Protein AF-A0A413ITY4-F1 (afdb_monomer_lite)

Organism: NCBI:txid544645

Structure (mmCIF, N/CA/C/O backbone):
data_AF-A0A413ITY4-F1
#
_entry.id   AF-A0A413ITY4-F1
#
loop_
_atom_site.group_PDB
_atom_site.id
_atom_site.type_symbol
_atom_site.label_atom_id
_atom_site.label_alt_id
_atom_site.label_comp_id
_atom_site.label_asym_id
_atom_site.label_entity_id
_atom_site.label_seq_id
_atom_site.pdbx_PDB_ins_code
_atom_site.Cartn_x
_atom_site.Cartn_y
_atom_site.Cartn_z
_atom_site.occupancy
_atom_site.B_iso_or_equiv
_atom_site.auth_seq_id
_atom_site.auth_comp_id
_atom_site.auth_asym_id
_atom_site.auth_atom_id
_atom_site.pdbx_PDB_model_num
ATOM 1 N N . MET A 1 1 ? 0.021 11.484 2.977 1.00 86.75 1 MET A N 1
ATOM 2 C CA . MET A 1 1 ? 0.689 10.429 2.194 1.00 86.75 1 MET A CA 1
ATOM 3 C C . MET A 1 1 ? 1.271 9.411 3.165 1.00 86.75 1 MET A C 1
ATOM 5 O O . MET A 1 1 ? 1.814 9.831 4.183 1.00 86.75 1 MET A O 1
ATOM 9 N N . LEU A 1 2 ? 1.089 8.114 2.921 1.00 94.06 2 LEU A N 1
ATOM 10 C CA . LEU A 1 2 ? 1.526 7.022 3.806 1.00 94.06 2 LEU A CA 1
ATOM 11 C C . LEU A 1 2 ? 2.869 6.423 3.388 1.00 94.06 2 LEU A C 1
ATOM 13 O O . LEU A 1 2 ? 3.634 5.987 4.247 1.00 94.06 2 LEU A O 1
ATOM 17 N N . ILE A 1 3 ? 3.146 6.399 2.085 1.00 96.62 3 ILE A N 1
ATOM 18 C CA . ILE A 1 3 ? 4.396 5.881 1.524 1.00 96.62 3 ILE A CA 1
ATOM 19 C C . ILE A 1 3 ? 5.105 6.940 0.679 1.00 96.62 3 ILE A C 1
ATOM 21 O O . ILE A 1 3 ? 4.513 7.931 0.277 1.00 96.62 3 ILE A O 1
ATOM 25 N N . ASN A 1 4 ? 6.380 6.722 0.387 1.00 95.44 4 ASN A N 1
ATOM 26 C CA . ASN A 1 4 ? 7.183 7.532 -0.527 1.00 95.44 4 ASN A CA 1
ATOM 27 C C . ASN A 1 4 ? 8.034 6.610 -1.424 1.00 95.44 4 ASN A C 1
ATOM 29 O O . ASN A 1 4 ? 7.877 5.385 -1.402 1.00 95.44 4 ASN A O 1
ATOM 33 N N . GLU A 1 5 ? 8.943 7.174 -2.213 1.00 93.62 5 GLU A N 1
ATOM 34 C CA . GLU A 1 5 ? 9.836 6.438 -3.111 1.00 93.62 5 GLU A CA 1
ATOM 35 C C . GLU A 1 5 ? 10.697 5.383 -2.392 1.00 93.62 5 GLU A C 1
ATOM 37 O O . GLU A 1 5 ? 11.063 4.370 -2.988 1.00 93.62 5 GLU A O 1
ATOM 42 N N . GLU A 1 6 ? 10.963 5.545 -1.090 1.00 94.69 6 GLU A N 1
ATOM 43 C CA . GLU A 1 6 ? 11.764 4.596 -0.312 1.00 94.69 6 GLU A CA 1
ATOM 44 C C . GLU A 1 6 ? 11.087 3.235 -0.109 1.00 94.69 6 GLU A C 1
ATOM 46 O O . GLU A 1 6 ? 11.760 2.299 0.329 1.00 94.69 6 GLU A O 1
ATOM 51 N N . TYR A 1 7 ? 9.788 3.113 -0.394 1.00 96.50 7 TYR A N 1
ATOM 52 C CA . TYR A 1 7 ? 9.049 1.849 -0.315 1.00 96.50 7 TYR A CA 1
ATOM 53 C C . TYR A 1 7 ? 9.202 0.992 -1.581 1.00 96.50 7 TYR A C 1
ATOM 55 O O . TYR A 1 7 ? 8.820 -0.176 -1.592 1.00 96.50 7 TYR A O 1
ATOM 63 N N . PHE A 1 8 ? 9.792 1.533 -2.653 1.00 94.25 8 PHE A N 1
ATOM 64 C CA . PHE A 1 8 ? 10.010 0.822 -3.915 1.00 94.25 8 PHE A CA 1
ATOM 65 C C . PHE A 1 8 ? 11.386 0.153 -3.917 1.00 94.25 8 PHE A C 1
ATOM 67 O O . PHE A 1 8 ? 12.332 0.598 -4.570 1.00 94.25 8 PHE A O 1
ATOM 74 N N . LYS A 1 9 ? 11.501 -0.930 -3.143 1.00 90.06 9 LYS A N 1
ATOM 75 C CA . LYS A 1 9 ? 12.740 -1.696 -2.925 1.00 90.06 9 LYS A CA 1
ATOM 76 C C . LYS A 1 9 ? 12.547 -3.182 -3.238 1.00 90.06 9 LYS A C 1
ATOM 78 O O . LYS A 1 9 ? 11.435 -3.650 -3.473 1.00 90.06 9 LYS A O 1
ATOM 83 N N . GLY A 1 10 ? 13.648 -3.935 -3.260 1.00 88.06 10 GLY A N 1
ATOM 84 C CA . GLY A 1 10 ? 13.615 -5.383 -3.482 1.00 88.06 10 GLY A CA 1
ATOM 85 C C . GLY A 1 10 ? 13.003 -5.752 -4.836 1.00 88.06 10 GLY A C 1
ATOM 86 O O . GLY A 1 10 ? 13.490 -5.325 -5.883 1.00 88.06 10 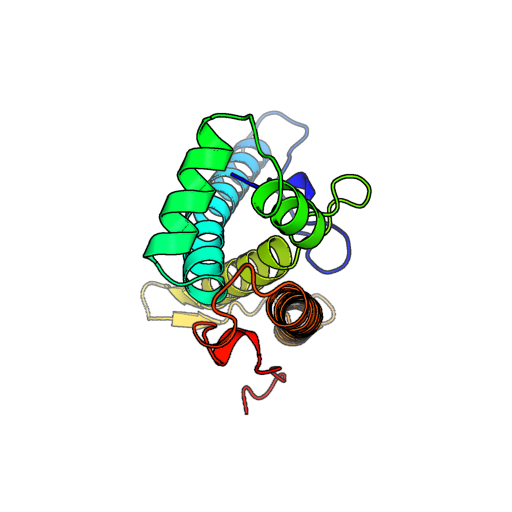GLY A O 1
ATOM 87 N N . GLU A 1 11 ? 11.937 -6.554 -4.826 1.00 86.44 11 GLU A N 1
ATOM 88 C CA . GLU A 1 11 ? 11.299 -7.055 -6.050 1.00 86.44 11 GLU A CA 1
ATOM 89 C C . GLU A 1 11 ? 10.542 -5.965 -6.836 1.00 86.44 11 GLU A C 1
ATOM 91 O O . GLU A 1 11 ? 10.501 -6.025 -8.071 1.00 86.44 11 GLU A O 1
ATOM 96 N N . ILE A 1 12 ? 10.037 -4.931 -6.150 1.00 91.69 12 ILE A N 1
ATOM 97 C CA . ILE A 1 12 ? 9.308 -3.796 -6.746 1.00 91.69 12 ILE A CA 1
ATOM 98 C C . ILE A 1 12 ? 10.186 -2.562 -6.995 1.00 91.69 12 ILE A C 1
ATOM 100 O O . ILE A 1 12 ? 9.675 -1.461 -7.195 1.00 91.69 12 ILE A O 1
ATOM 104 N N . VAL A 1 13 ? 11.512 -2.732 -7.002 1.00 90.25 13 VAL A N 1
ATOM 105 C CA . VAL A 1 13 ? 12.447 -1.637 -7.279 1.00 90.25 13 VAL A CA 1
ATOM 106 C C . VAL A 1 13 ? 12.157 -0.971 -8.629 1.00 90.25 13 VAL A C 1
ATOM 108 O O . VAL A 1 13 ? 11.916 -1.640 -9.643 1.00 90.25 13 VAL A O 1
ATOM 111 N N . ILE A 1 14 ? 12.196 0.361 -8.633 1.00 86.38 14 ILE A N 1
ATOM 112 C CA . ILE A 1 14 ? 12.107 1.193 -9.834 1.00 86.38 14 ILE A CA 1
ATOM 113 C C . ILE A 1 14 ? 13.482 1.822 -10.064 1.00 86.38 14 ILE A C 1
ATOM 115 O O . ILE A 1 14 ? 14.055 2.460 -9.183 1.00 86.38 14 ILE A O 1
ATOM 119 N N . SER A 1 15 ? 14.045 1.581 -11.245 1.00 82.94 15 SER A N 1
ATOM 120 C CA . SER A 1 15 ? 15.369 2.078 -11.621 1.00 82.94 15 SER A CA 1
ATOM 121 C C . SER A 1 15 ? 15.330 3.559 -11.995 1.00 82.94 15 SER A C 1
ATOM 123 O O . SER A 1 15 ? 14.293 4.075 -12.399 1.00 82.94 15 SER A O 1
ATOM 125 N N . ASN A 1 16 ? 16.490 4.219 -11.928 1.00 79.25 16 ASN A N 1
ATOM 126 C CA . ASN A 1 16 ? 16.683 5.600 -12.385 1.00 79.25 16 ASN A CA 1
ATOM 127 C C . ASN A 1 16 ? 15.768 6.624 -11.692 1.00 79.25 16 ASN A C 1
ATOM 129 O O . ASN A 1 16 ? 15.291 7.542 -12.349 1.00 79.25 16 ASN A O 1
ATOM 133 N N . LEU A 1 17 ? 15.524 6.467 -10.387 1.00 79.31 17 LEU A N 1
ATOM 134 C CA . LEU A 1 17 ? 14.830 7.474 -9.569 1.00 79.31 17 LEU A CA 1
ATOM 135 C C . LEU A 1 17 ? 15.782 8.536 -9.003 1.00 79.31 17 LEU A C 1
ATOM 137 O O . LEU A 1 17 ? 15.383 9.671 -8.790 1.00 79.31 17 LEU A O 1
ATOM 141 N N . ASN A 1 18 ? 17.051 8.175 -8.799 1.00 68.56 18 ASN A N 1
ATOM 142 C CA . ASN A 1 18 ? 18.085 9.059 -8.270 1.00 68.56 18 ASN A CA 1
ATOM 143 C C . ASN A 1 18 ? 19.286 9.039 -9.219 1.00 68.56 18 ASN A C 1
ATOM 145 O O . ASN A 1 18 ? 19.761 7.961 -9.582 1.00 68.56 18 ASN A O 1
ATOM 149 N N . SER A 1 19 ? 19.797 10.208 -9.609 1.00 66.88 19 SER A N 1
ATOM 150 C CA . SER A 1 19 ? 21.062 10.315 -10.346 1.00 66.88 19 SER A CA 1
ATOM 151 C C . SER A 1 19 ? 22.111 10.996 -9.477 1.00 66.88 19 SER A C 1
ATOM 153 O O . SER A 1 19 ? 21.821 12.005 -8.836 1.00 66.88 19 SER A O 1
ATOM 155 N N . VAL A 1 20 ? 23.342 10.494 -9.527 1.00 55.44 20 VAL A N 1
ATOM 156 C CA . VAL A 1 20 ? 24.511 11.172 -8.964 1.00 55.44 20 VAL A CA 1
ATOM 157 C C . VAL A 1 20 ? 25.285 11.782 -10.134 1.00 55.44 20 VAL A C 1
ATOM 159 O O . VAL A 1 20 ? 26.048 11.089 -10.800 1.00 55.44 20 VAL A O 1
ATOM 162 N N . GLY A 1 21 ? 25.036 13.057 -10.445 1.00 58.53 21 GLY A N 1
ATOM 163 C CA . GLY A 1 21 ? 25.745 13.776 -11.510 1.00 58.53 21 GLY A CA 1
ATOM 164 C C . GLY A 1 21 ? 24.988 14.982 -12.071 1.00 58.53 21 GLY A C 1
ATOM 165 O O . GLY A 1 21 ? 23.797 15.151 -11.827 1.00 58.53 21 GLY A O 1
ATOM 166 N N . ASN A 1 22 ? 25.691 15.810 -12.848 1.00 59.59 22 ASN A N 1
ATOM 167 C CA . ASN A 1 22 ? 25.119 16.943 -13.581 1.00 59.59 22 ASN A CA 1
ATOM 168 C C . ASN A 1 22 ? 24.930 16.550 -15.058 1.00 59.59 22 ASN A C 1
ATOM 170 O O . ASN A 1 22 ? 25.888 16.094 -15.682 1.00 59.59 22 ASN A O 1
ATOM 174 N N . GLY A 1 23 ? 23.731 16.730 -15.629 1.00 69.38 23 GLY A N 1
ATOM 175 C CA . GLY A 1 23 ? 23.477 16.532 -17.067 1.00 69.38 23 GLY A CA 1
ATOM 176 C C . GLY A 1 23 ? 22.145 15.843 -17.390 1.00 69.38 23 GLY A C 1
ATOM 177 O O . GLY A 1 23 ? 21.214 15.858 -16.595 1.00 69.38 23 GLY A O 1
ATOM 178 N N . ILE A 1 24 ? 22.050 15.212 -18.565 1.00 68.31 24 ILE A N 1
ATOM 179 C CA . ILE A 1 24 ? 20.822 14.549 -19.058 1.00 68.31 24 ILE A CA 1
ATOM 180 C C . ILE A 1 24 ? 20.340 13.445 -18.095 1.00 68.31 24 ILE A C 1
ATOM 182 O O . ILE A 1 24 ? 19.141 13.283 -17.876 1.00 68.31 24 ILE A O 1
ATOM 186 N N . SER A 1 25 ? 21.263 12.723 -17.453 1.00 69.06 25 SER A N 1
ATOM 187 C CA . SER A 1 25 ? 20.933 11.655 -16.500 1.00 69.06 25 SER A CA 1
ATOM 188 C C . SER A 1 25 ? 20.201 12.152 -15.249 1.00 69.06 25 SER A C 1
ATOM 190 O O . SER A 1 25 ? 19.376 11.416 -14.709 1.00 69.06 25 SER A O 1
ATOM 192 N N . SER A 1 26 ? 20.464 13.385 -14.794 1.00 72.50 26 SER A N 1
ATOM 193 C CA . SER A 1 26 ? 19.756 13.956 -13.642 1.00 72.50 26 SER A CA 1
ATOM 194 C C . SER A 1 26 ? 18.350 14.402 -13.999 1.00 72.50 26 SER A C 1
ATOM 196 O O . SER A 1 26 ? 17.429 14.145 -13.232 1.00 72.50 26 SER A O 1
ATOM 198 N N . GLN A 1 27 ? 18.161 14.956 -15.196 1.00 76.25 27 GLN A N 1
ATOM 199 C CA . GLN A 1 27 ? 16.839 15.326 -15.704 1.00 76.25 27 GLN A CA 1
ATOM 200 C C . GLN A 1 27 ? 15.929 14.101 -15.853 1.00 76.25 27 GLN A C 1
ATOM 202 O O . GLN A 1 27 ? 14.796 14.124 -15.384 1.00 76.25 27 GLN A O 1
ATOM 207 N N . ILE A 1 28 ? 16.442 13.005 -16.427 1.00 76.12 28 ILE A N 1
ATOM 208 C CA . ILE A 1 28 ? 15.684 11.750 -16.563 1.00 76.12 28 ILE A CA 1
ATOM 209 C C . ILE A 1 28 ? 15.291 11.195 -15.188 1.00 76.12 28 ILE A C 1
ATOM 211 O O . ILE A 1 28 ? 14.155 10.755 -15.006 1.00 76.12 28 ILE A O 1
ATOM 215 N N . ALA A 1 29 ? 16.206 11.224 -14.212 1.00 79.19 29 ALA A N 1
ATOM 216 C CA . ALA A 1 29 ? 15.905 10.746 -12.867 1.00 79.19 29 ALA A CA 1
ATOM 217 C C . ALA A 1 29 ? 14.822 11.585 -12.179 1.00 79.19 29 ALA A C 1
ATOM 219 O O . ALA A 1 29 ? 13.882 11.022 -11.621 1.00 79.19 29 ALA A O 1
ATOM 220 N N . SER A 1 30 ? 14.900 12.915 -12.291 1.00 81.38 30 SER A N 1
ATOM 221 C CA . SER A 1 30 ? 13.869 13.820 -11.777 1.00 81.38 30 SER A CA 1
ATOM 222 C C . SER A 1 30 ? 12.504 13.559 -12.416 1.00 81.38 30 SER A C 1
ATOM 224 O O . SER A 1 30 ? 11.527 13.416 -11.689 1.00 81.38 30 SER A O 1
ATOM 226 N N . SER A 1 31 ? 12.424 13.399 -13.741 1.00 84.44 31 SER A N 1
ATOM 227 C CA . SER A 1 31 ? 11.153 13.100 -14.418 1.00 84.44 31 SER A CA 1
ATOM 228 C C . SER A 1 31 ? 10.561 11.746 -14.007 1.00 84.44 31 SER A C 1
ATOM 230 O O . SER A 1 31 ? 9.351 11.632 -13.816 1.00 84.44 31 SER A O 1
ATOM 232 N N . ASN A 1 32 ? 11.394 10.715 -13.828 1.00 85.00 32 ASN A N 1
ATOM 233 C CA . ASN A 1 32 ? 10.925 9.410 -13.351 1.00 85.00 32 ASN A CA 1
ATOM 234 C C . ASN A 1 32 ? 10.433 9.465 -11.901 1.00 85.00 32 ASN A C 1
ATOM 236 O O . ASN A 1 32 ? 9.444 8.806 -11.571 1.00 85.00 32 ASN A O 1
ATOM 240 N N . LEU A 1 33 ? 11.110 10.238 -11.045 1.00 88.94 33 LEU A N 1
ATOM 241 C CA . LEU A 1 33 ? 10.695 10.461 -9.664 1.00 88.94 33 LEU A CA 1
ATOM 242 C C . LEU A 1 33 ? 9.369 11.225 -9.603 1.00 88.94 33 LEU A C 1
ATOM 244 O O . LEU A 1 33 ? 8.458 10.782 -8.914 1.00 88.94 33 LEU A O 1
ATOM 248 N N . GLU A 1 34 ? 9.218 12.308 -10.366 1.00 90.44 34 GLU A N 1
ATOM 249 C CA . GLU A 1 34 ? 7.958 13.056 -10.469 1.00 90.44 34 GLU A CA 1
ATOM 250 C C . GLU A 1 34 ? 6.803 12.162 -10.936 1.00 90.44 34 GLU A C 1
ATOM 252 O O . GLU A 1 34 ? 5.716 12.187 -10.352 1.00 90.44 34 GLU A O 1
ATOM 257 N N . LEU A 1 35 ? 7.048 11.309 -11.938 1.00 90.50 35 LEU A N 1
ATOM 258 C CA . LEU A 1 35 ? 6.064 10.331 -12.395 1.00 90.50 35 LEU A CA 1
ATOM 259 C C . LEU A 1 35 ? 5.690 9.350 -11.277 1.00 90.50 35 LEU A C 1
ATOM 261 O O . LEU A 1 35 ? 4.509 9.085 -11.064 1.00 90.50 35 LEU A O 1
ATOM 265 N N . LEU A 1 36 ? 6.669 8.811 -10.548 1.00 92.69 36 LEU A N 1
ATOM 266 C CA . LEU A 1 36 ? 6.398 7.908 -9.431 1.00 92.69 36 LEU A CA 1
ATOM 267 C C . LEU A 1 36 ? 5.578 8.596 -8.333 1.00 92.69 36 LEU A C 1
ATOM 269 O O . LEU A 1 36 ? 4.587 8.024 -7.884 1.00 92.69 36 LEU A O 1
ATOM 273 N N . LEU A 1 37 ? 5.945 9.816 -7.936 1.00 94.31 37 LEU A N 1
ATOM 274 C CA . LEU A 1 37 ? 5.225 10.588 -6.920 1.00 94.31 37 LEU A CA 1
ATOM 275 C C . LEU A 1 37 ? 3.768 10.835 -7.338 1.00 94.31 37 LEU A C 1
ATOM 277 O O . LEU A 1 37 ? 2.856 10.586 -6.552 1.00 94.31 37 LEU A O 1
ATOM 281 N N . PHE A 1 38 ? 3.522 11.177 -8.607 1.00 94.31 38 PHE A N 1
ATOM 282 C CA . PHE A 1 38 ? 2.163 11.280 -9.148 1.00 94.31 38 PHE A CA 1
ATOM 283 C C . PHE A 1 38 ? 1.378 9.960 -9.031 1.00 94.31 38 PHE A C 1
ATOM 285 O O . PHE A 1 38 ? 0.189 9.949 -8.692 1.00 94.31 38 PHE A O 1
ATOM 292 N N . PHE A 1 39 ? 2.026 8.826 -9.312 1.00 95.62 39 PHE A N 1
ATOM 293 C CA . PHE A 1 39 ? 1.405 7.510 -9.157 1.00 95.62 39 PHE A CA 1
ATOM 294 C C . PHE A 1 39 ? 1.126 7.176 -7.687 1.00 95.62 39 PHE A C 1
ATOM 296 O O . PHE A 1 39 ? 0.062 6.624 -7.404 1.00 95.62 39 PHE A O 1
ATOM 303 N N . ILE A 1 40 ? 2.023 7.528 -6.763 1.00 96.88 40 ILE A N 1
ATOM 304 C CA . ILE A 1 40 ? 1.800 7.369 -5.321 1.00 96.88 40 ILE A CA 1
ATOM 305 C C . ILE A 1 40 ? 0.559 8.165 -4.907 1.00 96.88 40 ILE A C 1
ATOM 307 O O . ILE A 1 40 ? -0.394 7.561 -4.416 1.00 96.88 40 ILE A O 1
ATOM 311 N N . ASP A 1 41 ? 0.502 9.463 -5.209 1.00 95.25 41 ASP A N 1
ATOM 312 C CA . ASP A 1 41 ? -0.624 10.331 -4.840 1.00 95.25 41 ASP A CA 1
ATOM 313 C C . ASP A 1 41 ? -1.968 9.793 -5.351 1.00 95.25 41 ASP A C 1
ATOM 315 O O . ASP A 1 41 ? -2.966 9.714 -4.625 1.00 95.25 41 ASP A O 1
ATOM 319 N N . LYS A 1 42 ? -2.002 9.369 -6.619 1.00 95.69 42 LYS A N 1
ATOM 320 C CA . LYS A 1 42 ? -3.220 8.868 -7.261 1.00 95.69 42 LYS A CA 1
ATOM 321 C C . LYS A 1 42 ? -3.649 7.507 -6.718 1.00 95.69 42 LYS A C 1
ATOM 323 O O . LYS A 1 42 ? -4.831 7.294 -6.422 1.00 95.69 42 LYS A O 1
ATOM 328 N N . TYR A 1 43 ? -2.726 6.550 -6.671 1.00 96.69 43 TYR A N 1
ATOM 329 C CA . TYR A 1 43 ? -3.066 5.153 -6.414 1.00 96.69 43 TYR A CA 1
ATOM 330 C C . TYR A 1 43 ? -3.081 4.803 -4.927 1.00 96.69 43 TYR A C 1
ATOM 332 O O . TYR A 1 43 ? -3.841 3.906 -4.570 1.00 96.69 43 TYR A O 1
ATOM 340 N N . GLU A 1 44 ? -2.392 5.546 -4.055 1.00 96.94 44 GLU A N 1
ATOM 341 C CA . GLU A 1 44 ? -2.600 5.464 -2.603 1.00 96.94 44 GLU A CA 1
ATOM 342 C C . GLU A 1 44 ? -4.049 5.823 -2.256 1.00 96.94 44 GLU A C 1
ATOM 344 O O . GLU A 1 44 ? -4.750 5.045 -1.602 1.00 96.94 44 GLU A O 1
ATOM 349 N N . LYS A 1 45 ? -4.552 6.940 -2.802 1.00 95.56 45 LYS A N 1
ATOM 350 C CA . LYS A 1 45 ? -5.935 7.374 -2.567 1.00 95.56 45 LYS A CA 1
ATOM 351 C C . LYS A 1 45 ? -6.945 6.373 -3.084 1.00 95.56 45 LYS A C 1
ATOM 353 O O . LYS A 1 45 ? -7.898 6.023 -2.387 1.00 95.56 45 LYS A O 1
ATOM 358 N N . ARG A 1 46 ? -6.726 5.876 -4.301 1.00 95.56 46 ARG A N 1
ATOM 359 C CA . ARG A 1 46 ? -7.584 4.843 -4.883 1.00 95.56 46 ARG A CA 1
ATOM 360 C C . ARG A 1 46 ? -7.573 3.564 -4.044 1.00 95.56 46 ARG A C 1
ATOM 362 O O . ARG A 1 46 ? -8.640 3.007 -3.816 1.00 95.56 46 ARG A O 1
ATOM 369 N N . PHE A 1 47 ? -6.406 3.120 -3.583 1.00 97.00 47 PHE A N 1
ATOM 370 C CA . PHE A 1 47 ? -6.278 1.930 -2.746 1.00 97.00 47 PHE A CA 1
ATOM 371 C C . PHE A 1 47 ? -7.071 2.072 -1.446 1.00 97.00 47 PHE A C 1
ATOM 373 O O . PHE A 1 47 ? -7.865 1.195 -1.117 1.00 97.00 47 PHE A O 1
ATOM 380 N N . LEU A 1 48 ? -6.921 3.196 -0.739 1.00 96.06 48 LEU A N 1
ATOM 381 C CA . LEU A 1 48 ? -7.635 3.426 0.518 1.00 96.06 48 LEU A CA 1
ATOM 382 C C . LEU A 1 48 ? -9.151 3.486 0.326 1.00 96.06 48 LEU A C 1
ATOM 384 O O . LEU A 1 48 ? -9.884 2.911 1.128 1.00 96.06 48 LEU A O 1
ATOM 388 N N . VAL A 1 49 ? -9.632 4.108 -0.755 1.00 95.44 49 VAL A N 1
ATOM 389 C CA . VAL A 1 49 ? -11.063 4.092 -1.102 1.00 95.44 49 VAL A CA 1
ATOM 390 C C . VAL A 1 49 ? -11.545 2.669 -1.384 1.00 95.44 49 VAL A C 1
ATOM 392 O O . VAL A 1 49 ? -12.606 2.288 -0.895 1.00 95.44 49 VAL A O 1
ATOM 395 N N . SER A 1 50 ? -10.774 1.871 -2.124 1.00 95.00 50 SER A N 1
ATOM 396 C CA . SER A 1 50 ? -11.096 0.466 -2.395 1.00 95.00 50 SER A CA 1
ATOM 397 C C . SER A 1 50 ? -11.034 -0.414 -1.139 1.00 95.00 50 SER A C 1
ATOM 399 O O . SER A 1 50 ? -11.753 -1.403 -1.067 1.00 95.00 50 SER A O 1
ATOM 401 N N . LEU A 1 51 ? -10.215 -0.074 -0.141 1.00 95.06 51 LEU A N 1
ATOM 402 C CA . LEU A 1 51 ? -10.087 -0.832 1.107 1.00 95.06 51 LEU A CA 1
ATOM 403 C C . LEU A 1 51 ? -11.133 -0.437 2.167 1.00 95.06 51 LEU A C 1
ATOM 405 O O . LEU A 1 51 ? -11.621 -1.279 2.909 1.00 95.06 51 LEU A O 1
ATOM 409 N N . LEU A 1 52 ? -11.465 0.845 2.293 1.00 93.81 52 LEU A N 1
ATOM 410 C CA . LEU A 1 52 ? -12.291 1.350 3.400 1.00 93.81 52 LEU A CA 1
ATOM 411 C C . LEU A 1 52 ? -13.697 1.777 2.959 1.00 93.81 52 LEU A C 1
ATOM 413 O O . LEU A 1 52 ? -14.594 1.937 3.792 1.00 93.81 52 LEU A O 1
ATOM 417 N N . GLY A 1 53 ? -13.896 1.980 1.657 1.00 92.81 53 GLY A N 1
ATOM 418 C CA . GLY A 1 53 ? -14.976 2.800 1.123 1.00 92.81 53 GLY A CA 1
ATOM 419 C C . GLY A 1 53 ? -14.648 4.296 1.211 1.00 92.81 53 GLY A C 1
ATOM 420 O O . GLY A 1 53 ? -13.811 4.727 2.004 1.00 92.81 53 GLY A O 1
ATOM 421 N N . ARG A 1 54 ? -15.334 5.103 0.392 1.00 91.69 54 ARG A N 1
ATOM 422 C CA . ARG A 1 54 ? -15.053 6.540 0.217 1.00 91.69 54 ARG A CA 1
ATOM 423 C C . ARG A 1 54 ? -15.062 7.326 1.532 1.00 91.69 54 ARG A C 1
ATOM 425 O O . ARG A 1 54 ? -14.046 7.914 1.878 1.00 91.69 54 ARG A O 1
ATOM 432 N N . ASP A 1 55 ? -16.155 7.270 2.290 1.00 92.12 55 ASP A N 1
ATOM 433 C CA . ASP A 1 55 ? -16.327 8.113 3.485 1.00 92.12 55 ASP A CA 1
ATOM 434 C C . ASP A 1 55 ? -15.266 7.838 4.562 1.00 92.12 55 ASP A C 1
ATOM 436 O O . ASP A 1 55 ? -14.747 8.755 5.195 1.00 92.12 55 ASP A O 1
ATOM 440 N N . ARG A 1 56 ? -14.913 6.561 4.757 1.00 92.62 56 ARG A N 1
ATOM 441 C CA . ARG A 1 56 ? -13.903 6.145 5.742 1.00 92.62 56 ARG A CA 1
ATOM 442 C C . ARG A 1 56 ? -12.483 6.412 5.267 1.00 92.62 56 ARG A C 1
ATOM 444 O O . ARG A 1 56 ? -11.635 6.717 6.098 1.00 92.62 56 ARG A O 1
ATOM 451 N N . ALA A 1 57 ? -12.225 6.311 3.964 1.00 94.38 57 ALA A N 1
ATOM 452 C CA . ALA A 1 57 ? -10.951 6.728 3.395 1.00 94.38 57 ALA A CA 1
ATOM 453 C C . ALA A 1 57 ? -10.744 8.239 3.562 1.00 94.38 57 ALA A C 1
ATOM 455 O O . ALA A 1 57 ? -9.672 8.654 3.988 1.00 94.38 57 ALA A O 1
ATOM 456 N N . ASP A 1 58 ? -11.775 9.049 3.307 1.00 93.62 58 ASP A N 1
ATOM 457 C CA . ASP A 1 58 ? -11.711 10.503 3.485 1.00 93.62 58 ASP A CA 1
ATOM 458 C C . ASP A 1 58 ? -11.528 10.895 4.964 1.00 93.62 58 ASP A C 1
ATOM 460 O O . ASP A 1 58 ? -10.762 11.809 5.268 1.00 93.62 58 ASP A O 1
ATOM 464 N N . GLU A 1 59 ? -12.189 10.198 5.897 1.00 93.81 59 GLU A N 1
ATOM 465 C CA . GLU A 1 59 ? -11.951 10.358 7.341 1.00 93.81 59 GLU A CA 1
ATOM 466 C C . GLU A 1 59 ? -10.493 10.034 7.692 1.00 93.81 59 GLU A C 1
ATOM 468 O O . GLU A 1 59 ? -9.819 10.845 8.320 1.00 93.81 59 GLU A O 1
ATOM 473 N N . PHE A 1 60 ? -9.979 8.893 7.227 1.00 95.06 60 PHE A N 1
ATOM 474 C CA . PHE A 1 60 ? -8.605 8.480 7.500 1.00 95.06 60 PHE A CA 1
ATOM 475 C C . PHE A 1 60 ? -7.570 9.463 6.939 1.00 95.06 60 PHE A C 1
ATOM 477 O O . PHE A 1 60 ? -6.609 9.795 7.628 1.00 95.06 60 PHE A O 1
ATOM 484 N N . TYR A 1 61 ? -7.784 9.982 5.727 1.00 92.69 61 TYR A N 1
ATOM 485 C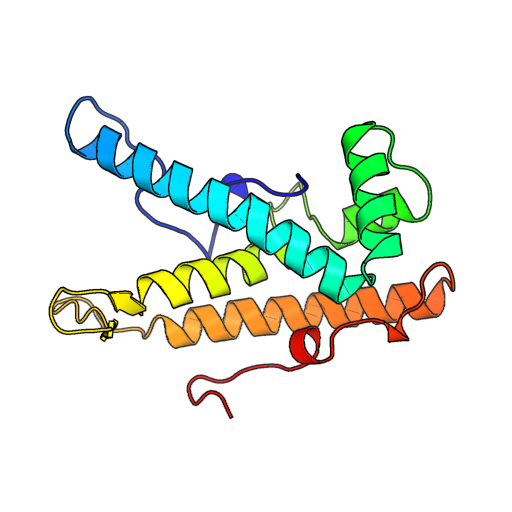 CA . TYR A 1 61 ? -6.907 10.988 5.125 1.00 92.69 61 TYR A CA 1
ATOM 486 C C . TYR A 1 61 ? -6.819 12.267 5.953 1.00 92.69 61 TYR A C 1
ATOM 488 O O . TYR A 1 61 ? -5.719 12.766 6.178 1.00 92.69 61 TYR A O 1
ATOM 496 N N . LYS A 1 62 ? -7.951 12.758 6.465 1.00 93.12 62 LYS A N 1
ATOM 497 C CA . LYS A 1 62 ? -7.965 13.932 7.347 1.00 93.12 62 LYS A CA 1
ATOM 498 C C . LYS A 1 62 ? -7.184 13.683 8.633 1.00 93.12 62 LYS A C 1
ATOM 500 O O . LYS A 1 62 ? -6.492 14.577 9.104 1.00 93.12 62 LYS A O 1
ATOM 505 N N . GLU A 1 63 ? -7.277 12.484 9.204 1.00 93.88 63 GLU A N 1
ATOM 506 C CA . GLU A 1 63 ? -6.506 12.131 10.402 1.00 93.88 63 GLU A CA 1
ATOM 507 C C . GLU A 1 63 ? -5.000 12.015 10.108 1.00 93.88 63 GLU A C 1
ATOM 509 O O . GLU A 1 63 ? -4.184 12.437 10.925 1.00 93.88 63 GLU A O 1
ATOM 514 N N . ILE A 1 64 ? -4.616 11.529 8.920 1.00 92.94 64 ILE A N 1
ATOM 515 C CA . ILE A 1 64 ? -3.217 11.544 8.463 1.00 92.94 64 ILE A CA 1
ATOM 516 C C . ILE A 1 64 ? -2.710 12.987 8.319 1.00 92.94 64 ILE A C 1
ATOM 518 O O . ILE A 1 64 ? -1.613 13.289 8.780 1.00 92.94 64 ILE A O 1
ATOM 522 N N . GLU A 1 65 ? -3.494 13.879 7.707 1.00 91.19 65 GLU A N 1
ATOM 523 C CA . GLU A 1 65 ? -3.131 15.292 7.500 1.00 91.19 65 GLU A CA 1
ATOM 524 C C . GLU A 1 65 ? -2.969 16.067 8.813 1.00 91.19 65 GLU A C 1
ATOM 526 O O . GLU A 1 65 ? -2.118 16.950 8.904 1.00 91.19 65 GLU A O 1
ATOM 531 N N . LYS A 1 66 ? -3.741 15.717 9.848 1.00 91.50 66 LYS A N 1
ATOM 532 C CA . LYS A 1 66 ? -3.584 16.279 11.198 1.00 91.50 66 LYS A CA 1
ATOM 533 C C . LYS A 1 66 ? -2.293 15.833 11.891 1.00 91.50 66 LYS A C 1
ATOM 535 O O . LYS A 1 66 ? -1.851 16.506 12.813 1.00 91.50 66 LYS A O 1
ATOM 540 N N . GLY A 1 67 ? -1.713 14.699 11.490 1.00 86.81 67 GLY A N 1
ATOM 541 C CA . GLY A 1 67 ? -0.493 14.138 12.080 1.00 86.81 67 GLY A CA 1
ATOM 542 C C . GLY A 1 67 ? -0.681 13.396 13.412 1.00 86.81 67 GLY A C 1
ATOM 543 O O . GLY A 1 67 ? 0.265 12.783 13.899 1.00 86.81 67 GLY A O 1
ATOM 544 N N . GLU A 1 68 ? -1.887 13.380 13.981 1.00 83.81 68 GLU A N 1
ATOM 545 C CA . GLU A 1 68 ? -2.190 12.777 15.288 1.00 83.81 68 GLU A CA 1
ATOM 546 C C . GLU A 1 68 ? -3.071 11.525 15.144 1.00 83.81 68 GLU A C 1
ATOM 548 O O . GLU A 1 68 ? -4.206 11.457 15.617 1.00 83.81 68 GLU A O 1
ATOM 553 N N . LEU A 1 69 ? -2.547 10.496 14.472 1.00 92.31 69 LEU A N 1
ATOM 554 C CA . LEU A 1 69 ? -3.253 9.220 14.353 1.00 92.31 69 LEU A CA 1
ATOM 555 C C . LEU A 1 69 ? -3.340 8.518 15.711 1.00 92.31 69 LEU A C 1
ATOM 557 O O . LEU A 1 69 ? -2.332 8.278 16.373 1.00 92.31 69 LEU A O 1
ATOM 561 N N . SER A 1 70 ? -4.548 8.112 16.092 1.00 92.88 70 SER A N 1
ATOM 562 C CA . SER A 1 70 ? -4.800 7.378 17.333 1.00 92.88 70 SER A CA 1
ATOM 563 C C . SER A 1 70 ? -5.845 6.273 17.149 1.00 92.88 70 SER A C 1
ATOM 565 O O . SER A 1 70 ? -6.563 6.213 16.143 1.00 92.88 70 SER A O 1
ATOM 567 N N . GLY A 1 71 ? -5.897 5.351 18.116 1.00 93.31 71 GLY A N 1
ATOM 568 C CA . GLY A 1 71 ? -6.839 4.231 18.138 1.00 93.31 71 GLY A CA 1
ATOM 569 C C . GLY A 1 71 ? -6.830 3.419 16.840 1.00 93.31 71 GLY A C 1
ATOM 570 O O . GLY A 1 71 ? -5.775 3.105 16.291 1.00 93.31 71 GLY A O 1
ATOM 571 N N . LYS A 1 72 ? -8.027 3.145 16.304 1.00 93.44 72 LYS A N 1
ATOM 572 C CA . LYS A 1 72 ? -8.211 2.336 15.087 1.00 93.44 72 LYS A CA 1
ATOM 573 C C . LYS A 1 72 ? -7.428 2.850 13.871 1.00 93.44 72 LYS A C 1
ATOM 575 O O . LYS A 1 72 ? -7.105 2.056 12.992 1.00 93.44 72 LYS A O 1
ATOM 580 N N . TRP A 1 73 ? -7.159 4.156 13.789 1.00 94.81 73 TRP A N 1
ATOM 581 C CA . TRP A 1 73 ? -6.461 4.755 12.651 1.00 94.81 73 TRP A CA 1
ATOM 582 C C . TRP A 1 73 ? -4.954 4.538 12.726 1.00 94.81 73 TRP A C 1
ATOM 584 O O . TRP A 1 73 ? -4.334 4.227 11.709 1.00 94.81 73 TRP A O 1
ATOM 594 N N . LEU A 1 74 ? -4.385 4.618 13.930 1.00 95.31 74 LEU A N 1
ATOM 595 C CA . LEU A 1 74 ? -2.994 4.244 14.166 1.00 95.31 74 LEU A CA 1
ATOM 596 C C . LEU A 1 74 ? -2.785 2.746 13.914 1.00 95.31 74 LEU A C 1
ATOM 598 O O . LEU A 1 74 ? -1.861 2.367 13.197 1.00 95.31 74 LEU A O 1
ATOM 602 N N . ASP A 1 75 ? -3.692 1.906 14.418 1.00 95.25 75 ASP A N 1
ATOM 603 C CA . ASP A 1 75 ? -3.635 0.459 14.193 1.00 95.25 75 ASP A CA 1
ATOM 604 C C . ASP A 1 75 ? -3.729 0.103 12.704 1.00 95.25 75 ASP A C 1
ATOM 606 O O . ASP A 1 75 ? -3.020 -0.783 12.226 1.00 95.25 75 ASP A O 1
ATOM 610 N N . LEU A 1 76 ? -4.586 0.806 11.954 1.00 95.88 76 LEU A N 1
ATOM 611 C CA . LEU A 1 76 ? -4.694 0.631 10.510 1.00 95.88 76 LEU A CA 1
ATOM 612 C C . LEU A 1 76 ? -3.407 1.062 9.795 1.00 95.88 76 LEU A C 1
ATOM 614 O O . LEU A 1 76 ? -2.910 0.304 8.963 1.00 95.88 76 LEU A O 1
ATOM 618 N N . LYS A 1 77 ? -2.839 2.233 10.126 1.00 96.06 77 LYS A N 1
ATOM 619 C CA . LYS A 1 77 ? -1.564 2.693 9.550 1.00 96.06 77 LYS A CA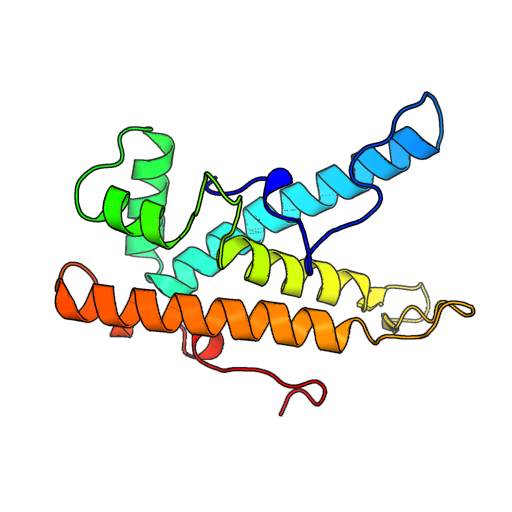 1
ATOM 620 C C . LYS A 1 77 ? -0.467 1.647 9.753 1.00 96.06 77 LYS A C 1
ATOM 622 O O . LYS A 1 77 ? 0.181 1.271 8.783 1.00 96.06 77 LYS A O 1
ATOM 627 N N . ASN A 1 78 ? -0.316 1.133 10.971 1.00 95.44 78 ASN A N 1
ATOM 628 C CA . ASN A 1 78 ? 0.722 0.156 11.313 1.00 95.44 78 ASN A CA 1
ATOM 629 C C . ASN A 1 78 ? 0.570 -1.185 10.574 1.00 95.44 78 ASN A C 1
ATOM 631 O O . ASN A 1 78 ? 1.512 -1.966 10.508 1.00 95.44 78 ASN A O 1
ATOM 635 N N . ARG A 1 79 ? -0.613 -1.474 10.018 1.00 95.69 79 ARG A N 1
ATOM 636 C CA . ARG A 1 79 ? -0.853 -2.648 9.161 1.00 95.69 79 ARG A CA 1
ATOM 637 C C . ARG A 1 79 ? -0.682 -2.352 7.676 1.00 95.69 79 ARG A C 1
ATOM 639 O O . ARG A 1 79 ? -0.436 -3.263 6.894 1.00 95.69 79 ARG A O 1
ATOM 646 N N . LEU A 1 80 ? -0.853 -1.094 7.282 1.00 96.88 80 LEU A N 1
ATOM 647 C CA . LEU A 1 80 ? -0.658 -0.628 5.912 1.00 96.88 80 LEU A CA 1
ATOM 648 C C . LEU A 1 80 ? 0.800 -0.305 5.602 1.00 96.88 80 LEU A C 1
ATOM 650 O O . LEU A 1 80 ? 1.160 -0.232 4.430 1.00 96.88 80 LEU A O 1
ATOM 654 N N . VAL A 1 81 ? 1.618 -0.053 6.617 1.00 96.44 81 VAL A N 1
ATOM 655 C CA . VAL A 1 81 ? 2.970 0.466 6.451 1.00 96.44 81 VAL A CA 1
ATOM 656 C C . VAL A 1 81 ? 3.890 -0.178 7.477 1.00 96.44 81 VAL A C 1
ATOM 658 O O . VAL A 1 81 ? 3.708 -0.000 8.679 1.00 96.44 81 VAL A O 1
ATOM 661 N N . ASP A 1 82 ? 4.913 -0.873 6.990 1.00 95.50 82 ASP A N 1
ATOM 662 C CA . ASP A 1 82 ? 6.089 -1.215 7.780 1.00 95.50 82 ASP A CA 1
ATOM 663 C C . ASP A 1 82 ? 7.158 -0.146 7.532 1.00 95.50 82 ASP A C 1
ATOM 665 O O . ASP A 1 82 ? 7.815 -0.132 6.489 1.00 95.50 82 ASP A O 1
ATOM 669 N N . GLU A 1 83 ? 7.324 0.777 8.480 1.00 93.50 83 GLU A N 1
ATOM 670 C CA . GLU A 1 83 ? 8.295 1.870 8.355 1.00 93.50 83 GLU A CA 1
ATOM 671 C C . GLU A 1 83 ? 9.753 1.402 8.494 1.00 93.50 83 GLU A C 1
ATOM 673 O O . GLU A 1 83 ? 10.656 2.091 8.015 1.00 93.50 83 GLU A O 1
ATOM 678 N N . THR A 1 84 ? 9.991 0.244 9.125 1.00 94.00 84 THR A N 1
ATOM 679 C CA . THR A 1 84 ? 11.337 -0.297 9.369 1.00 94.00 84 THR A CA 1
ATOM 680 C C . THR A 1 84 ? 11.866 -0.987 8.122 1.00 94.00 84 THR A C 1
ATOM 682 O O . THR A 1 84 ? 12.971 -0.694 7.668 1.00 94.00 84 THR A O 1
ATOM 685 N N . LEU A 1 85 ? 11.061 -1.874 7.534 1.00 93.62 85 LEU A N 1
ATOM 686 C CA . LEU A 1 85 ? 11.415 -2.578 6.301 1.00 93.62 85 LEU A CA 1
ATOM 687 C C . LEU A 1 85 ? 11.065 -1.779 5.042 1.00 93.62 85 LEU A C 1
ATOM 689 O O . LEU A 1 85 ? 11.502 -2.143 3.951 1.00 93.62 85 LEU A O 1
ATOM 693 N N . LYS A 1 86 ? 10.312 -0.679 5.187 1.00 95.31 86 LYS A N 1
ATOM 694 C CA . LYS A 1 86 ? 9.756 0.116 4.082 1.00 95.31 86 LYS A CA 1
ATOM 695 C C . LYS A 1 86 ? 8.929 -0.756 3.136 1.00 95.31 86 LYS A C 1
ATOM 697 O O . LYS A 1 86 ? 9.107 -0.722 1.922 1.00 95.31 86 LYS A O 1
ATOM 702 N N . MET A 1 87 ? 8.016 -1.540 3.706 1.00 95.94 87 MET A N 1
ATOM 703 C CA . MET A 1 87 ? 7.100 -2.414 2.967 1.00 95.94 87 MET A CA 1
ATOM 704 C C . MET A 1 87 ? 5.655 -1.948 3.128 1.00 95.94 87 MET A C 1
ATOM 706 O O . MET A 1 87 ? 5.262 -1.440 4.179 1.00 95.94 87 MET A O 1
ATOM 710 N N . SER A 1 88 ? 4.855 -2.094 2.071 1.00 97.69 88 SER A N 1
ATOM 711 C CA . SER A 1 88 ? 3.442 -1.721 2.099 1.00 97.69 88 SER A CA 1
ATOM 712 C C . SER A 1 88 ? 2.649 -2.375 0.956 1.00 97.69 88 SER A C 1
ATOM 714 O O . SER A 1 88 ? 3.114 -2.358 -0.188 1.00 97.69 88 SER A O 1
ATOM 716 N N . PRO A 1 89 ? 1.406 -2.846 1.193 1.00 97.69 89 PRO A N 1
ATOM 717 C CA . PRO A 1 89 ? 0.494 -3.266 0.131 1.00 97.69 89 PRO A CA 1
ATOM 718 C C . PRO A 1 89 ? 0.155 -2.108 -0.813 1.00 97.69 89 PRO A C 1
ATOM 720 O O . PRO A 1 89 ? -0.126 -2.335 -1.988 1.00 97.69 89 PRO A O 1
ATOM 723 N N . ILE A 1 90 ? 0.232 -0.866 -0.324 1.00 98.00 90 ILE A N 1
ATOM 724 C CA . ILE A 1 90 ? 0.044 0.340 -1.128 1.00 98.00 90 ILE A CA 1
ATOM 725 C C . ILE A 1 90 ? 1.174 0.449 -2.155 1.00 98.00 90 ILE A C 1
ATOM 727 O O . ILE A 1 90 ? 0.899 0.680 -3.329 1.00 98.00 90 ILE A O 1
ATOM 731 N N . ALA A 1 91 ? 2.429 0.220 -1.754 1.00 97.81 91 ALA A N 1
ATOM 732 C CA . ALA A 1 91 ? 3.574 0.282 -2.664 1.00 97.81 91 ALA A CA 1
ATOM 733 C C . ALA A 1 91 ? 3.468 -0.783 -3.764 1.00 97.81 91 ALA A C 1
ATOM 735 O O . ALA A 1 91 ? 3.647 -0.481 -4.943 1.00 97.81 91 ALA A O 1
ATOM 736 N N . ASN A 1 92 ? 3.057 -1.999 -3.398 1.00 97.31 92 ASN A N 1
ATOM 737 C CA . ASN A 1 92 ? 2.774 -3.078 -4.343 1.00 97.31 92 ASN A CA 1
ATOM 738 C C . ASN A 1 92 ? 1.650 -2.718 -5.334 1.00 97.31 92 ASN A C 1
ATOM 740 O O . ASN A 1 92 ? 1.771 -2.959 -6.539 1.00 97.31 92 ASN A O 1
ATOM 744 N N . TYR A 1 93 ? 0.569 -2.101 -4.849 1.00 96.69 93 TYR A N 1
ATOM 745 C CA . TYR A 1 93 ? -0.536 -1.638 -5.689 1.00 96.69 93 TYR A CA 1
ATOM 746 C C . TYR A 1 93 ? -0.109 -0.515 -6.645 1.00 96.69 93 TYR A C 1
ATOM 748 O O . TYR A 1 93 ? -0.401 -0.573 -7.842 1.00 96.69 93 TYR A O 1
ATOM 756 N N . VAL A 1 94 ? 0.617 0.489 -6.145 1.00 96.50 94 VAL A N 1
ATOM 757 C CA . VAL A 1 9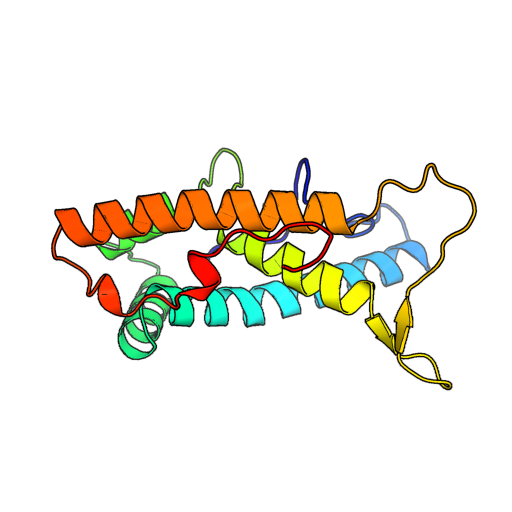4 ? 1.165 1.587 -6.954 1.00 96.50 94 VAL A CA 1
ATOM 758 C C . VAL A 1 94 ? 2.117 1.038 -8.015 1.00 96.50 94 VAL A C 1
ATOM 760 O O . VAL A 1 94 ? 1.990 1.397 -9.184 1.00 96.50 94 VAL A O 1
ATOM 763 N N . TYR A 1 95 ? 3.013 0.118 -7.644 1.00 94.69 95 TYR A N 1
ATOM 764 C CA . TYR A 1 95 ? 3.949 -0.523 -8.566 1.00 94.69 95 TYR A CA 1
ATOM 765 C C . TYR A 1 95 ? 3.231 -1.232 -9.715 1.00 94.69 95 TYR A C 1
ATOM 767 O O . TYR A 1 95 ? 3.621 -1.069 -10.872 1.00 94.69 95 TYR A O 1
ATOM 775 N N . TYR A 1 96 ? 2.158 -1.978 -9.427 1.00 92.81 96 TYR A N 1
ATOM 776 C CA . TYR A 1 96 ? 1.362 -2.631 -10.465 1.00 92.81 96 TYR A CA 1
ATOM 777 C C . TYR A 1 96 ? 0.849 -1.620 -11.499 1.00 92.81 96 TYR A C 1
ATOM 779 O O . TYR A 1 96 ? 1.030 -1.819 -12.700 1.00 92.81 96 TYR A O 1
ATOM 787 N N . TRP A 1 97 ? 0.256 -0.510 -11.056 1.00 90.62 97 TRP A N 1
ATOM 788 C CA . TRP A 1 97 ? -0.257 0.506 -11.975 1.00 90.62 97 TRP A CA 1
ATOM 789 C C . TRP A 1 97 ? 0.851 1.257 -12.707 1.00 90.62 97 TRP A C 1
ATOM 791 O O . TRP A 1 97 ? 0.729 1.474 -13.911 1.00 90.62 97 TRP A O 1
ATOM 801 N N . TYR A 1 98 ? 1.939 1.595 -12.014 1.00 90.25 98 TYR A N 1
ATOM 802 C CA . TYR A 1 98 ? 3.116 2.236 -12.598 1.00 90.25 98 TYR A CA 1
ATOM 803 C C . TYR A 1 98 ? 3.694 1.391 -13.738 1.00 90.25 98 TYR A C 1
ATOM 805 O O . TYR A 1 98 ? 3.875 1.868 -14.856 1.00 90.25 98 TYR A O 1
ATOM 813 N N . ARG A 1 99 ? 3.900 0.090 -13.500 1.00 86.50 99 ARG A N 1
ATOM 814 C CA . ARG A 1 99 ? 4.415 -0.830 -14.520 1.00 86.50 99 ARG A CA 1
ATOM 815 C C . ARG A 1 99 ? 3.414 -1.091 -15.633 1.00 86.50 99 ARG A C 1
ATOM 817 O O . ARG A 1 99 ? 3.833 -1.164 -16.779 1.00 86.50 99 ARG A O 1
ATOM 824 N N . ARG A 1 100 ? 2.118 -1.191 -15.329 1.00 79.56 100 ARG A N 1
ATOM 825 C CA . ARG A 1 100 ? 1.077 -1.380 -16.348 1.00 79.56 100 ARG A CA 1
ATOM 826 C C . ARG A 1 100 ? 1.051 -0.223 -17.347 1.00 79.56 100 ARG A C 1
ATOM 828 O O . ARG A 1 100 ? 1.005 -0.488 -18.539 1.00 79.56 100 ARG A O 1
ATOM 835 N N . CYS A 1 101 ? 1.127 1.019 -16.868 1.00 74.44 101 CYS A N 1
ATOM 836 C CA . CYS A 1 101 ? 1.191 2.199 -17.732 1.00 74.44 101 CYS A CA 1
ATOM 837 C C . CYS A 1 101 ? 2.511 2.287 -18.512 1.00 74.44 101 CYS A C 1
ATOM 839 O O . CYS A 1 101 ? 2.496 2.647 -19.680 1.00 74.44 101 CYS A O 1
ATOM 841 N N . ASN A 1 102 ? 3.642 1.915 -17.905 1.00 68.38 102 ASN A N 1
ATOM 842 C CA . ASN A 1 102 ? 4.935 1.913 -18.602 1.00 68.38 102 ASN A CA 1
ATOM 843 C C . ASN A 1 102 ? 5.086 0.774 -19.622 1.00 68.38 102 ASN A C 1
ATOM 845 O O . ASN A 1 102 ? 5.940 0.854 -20.497 1.00 68.38 102 ASN A O 1
ATOM 849 N N . VAL A 1 103 ? 4.325 -0.315 -19.492 1.00 55.59 103 VAL A N 1
ATOM 850 C CA . VAL A 1 103 ? 4.266 -1.367 -20.519 1.00 55.59 103 VAL A CA 1
ATOM 851 C C . VAL A 1 103 ? 3.425 -0.896 -21.705 1.00 55.59 103 VAL A C 1
ATOM 853 O O . VAL A 1 103 ? 3.769 -1.207 -22.836 1.00 55.59 103 VAL A O 1
ATOM 856 N N . SER A 1 104 ? 2.370 -0.117 -21.461 1.00 52.59 104 SER A N 1
ATOM 857 C CA . SER A 1 104 ? 1.458 0.406 -22.479 1.00 52.59 104 SER A CA 1
ATOM 858 C C . SER A 1 104 ? 1.877 1.812 -22.944 1.00 52.59 104 SER A C 1
ATOM 860 O O . SER A 1 104 ? 1.148 2.782 -22.763 1.00 52.59 104 SER A O 1
ATOM 862 N N . VAL A 1 105 ? 3.100 1.985 -23.453 1.00 51.62 105 VAL A N 1
ATOM 863 C CA . VAL A 1 105 ? 3.512 3.320 -23.921 1.00 51.62 105 VAL A CA 1
ATOM 864 C C . VAL A 1 105 ? 2.793 3.628 -25.233 1.00 51.62 105 VAL A C 1
ATOM 866 O O . VAL A 1 105 ? 2.942 2.910 -26.225 1.00 51.62 105 VAL A O 1
ATOM 869 N N . THR A 1 106 ? 2.025 4.717 -25.242 1.00 45.56 106 THR A N 1
ATOM 870 C CA . THR A 1 106 ? 1.399 5.258 -26.447 1.00 45.56 106 THR A CA 1
ATOM 871 C C . THR A 1 106 ? 2.483 5.777 -27.393 1.00 45.56 106 THR A C 1
ATOM 873 O O . THR A 1 106 ? 3.164 6.758 -27.098 1.00 45.56 106 THR A O 1
ATOM 876 N N . THR A 1 107 ? 2.656 5.122 -28.536 1.00 41.44 107 THR A N 1
ATOM 877 C CA . THR A 1 107 ? 3.441 5.643 -29.665 1.00 41.44 107 THR A CA 1
ATOM 878 C C . THR A 1 107 ? 2.493 6.293 -30.677 1.00 41.44 107 THR A C 1
ATOM 880 O O . THR A 1 107 ? 1.293 6.020 -30.650 1.00 41.44 107 THR A O 1
ATOM 883 N N . ASP A 1 108 ? 2.996 7.119 -31.601 1.00 38.56 108 ASP A N 1
ATOM 884 C CA . ASP A 1 108 ? 2.184 7.800 -32.636 1.00 38.56 108 ASP A CA 1
ATOM 885 C C . ASP A 1 108 ? 1.390 6.837 -33.560 1.00 38.56 108 ASP A C 1
ATOM 887 O O . ASP A 1 108 ? 0.598 7.276 -34.393 1.00 38.56 108 ASP A O 1
ATOM 891 N N . ILE A 1 109 ? 1.567 5.516 -33.405 1.00 42.34 109 ILE A N 1
ATOM 892 C CA . ILE A 1 109 ? 0.890 4.439 -34.149 1.00 42.34 109 ILE A CA 1
ATOM 893 C C . ILE A 1 109 ? 0.016 3.556 -33.212 1.00 42.34 109 ILE A C 1
ATOM 895 O O . ILE A 1 109 ? -0.502 2.520 -33.619 1.00 42.34 109 ILE A O 1
ATOM 899 N N . GLY A 1 110 ? -0.210 3.971 -31.958 1.00 46.09 110 GLY A N 1
ATOM 900 C CA . GLY A 1 110 ? -1.040 3.272 -30.963 1.00 46.09 110 GLY A CA 1
ATOM 901 C C . GLY A 1 110 ? -0.267 2.771 -29.734 1.00 46.09 110 GLY A C 1
ATOM 902 O O . GLY A 1 110 ? 0.923 3.039 -29.562 1.00 46.09 110 GLY A O 1
ATOM 903 N N . GLU A 1 111 ? -0.962 2.044 -28.854 1.00 41.69 111 GLU A N 1
ATOM 904 C CA . GLU A 1 111 ? -0.386 1.387 -27.670 1.00 41.69 111 GLU A CA 1
ATOM 905 C C . GLU A 1 111 ? 0.516 0.221 -28.105 1.00 41.69 111 GLU A C 1
ATOM 907 O O . GLU A 1 111 ? 0.025 -0.764 -28.661 1.00 41.69 111 GLU A O 1
ATOM 912 N N . MET A 1 112 ? 1.825 0.316 -27.861 1.00 47.00 112 MET A N 1
ATOM 913 C CA . MET A 1 112 ? 2.780 -0.762 -28.141 1.00 47.00 112 MET A CA 1
ATOM 914 C C . MET A 1 112 ? 3.434 -1.242 -26.842 1.00 47.00 112 MET A C 1
ATOM 916 O O . MET A 1 112 ? 3.825 -0.430 -26.004 1.00 47.00 112 MET A O 1
ATOM 920 N N . GLU A 1 113 ? 3.580 -2.562 -26.677 1.00 48.94 113 GLU A N 1
ATOM 921 C CA . GLU A 1 113 ? 4.431 -3.111 -25.617 1.00 48.94 113 GLU A CA 1
ATOM 922 C C . GLU A 1 113 ? 5.899 -2.814 -25.948 1.00 48.94 113 GLU A C 1
ATOM 924 O O . GLU A 1 113 ? 6.362 -3.061 -27.062 1.00 48.94 113 GLU A O 1
ATOM 929 N N . THR A 1 114 ? 6.641 -2.258 -24.988 1.00 45.00 114 THR A N 1
ATOM 930 C CA . THR A 1 114 ? 8.060 -1.934 -25.171 1.00 45.00 114 THR A CA 1
ATOM 931 C C . THR A 1 114 ? 8.904 -3.209 -25.228 1.00 45.00 114 THR A C 1
ATOM 933 O O . THR A 1 114 ? 9.242 -3.806 -24.206 1.00 45.00 114 THR A O 1
ATOM 936 N N . ASP A 1 115 ? 9.265 -3.630 -26.440 1.00 40.94 115 ASP A N 1
ATOM 937 C CA . ASP A 1 115 ? 10.202 -4.729 -26.663 1.00 40.94 115 ASP A CA 1
ATOM 938 C C . ASP A 1 115 ? 11.653 -4.231 -26.586 1.00 40.94 115 ASP A C 1
ATOM 940 O O . ASP A 1 115 ? 12.192 -3.660 -27.532 1.00 40.94 115 ASP A O 1
ATOM 944 N N . SER A 1 116 ? 12.297 -4.408 -25.428 1.00 41.03 116 SER A N 1
ATOM 945 C CA . SER A 1 116 ? 13.733 -4.149 -25.274 1.00 41.03 116 SER A CA 1
ATOM 946 C C . SER A 1 116 ? 14.534 -5.422 -25.570 1.00 41.03 116 SER A C 1
ATOM 948 O O . SER A 1 116 ? 14.697 -6.281 -24.696 1.00 41.03 116 SER A O 1
ATOM 950 N N . ASP A 1 117 ? 15.041 -5.542 -26.796 1.00 36.44 117 ASP A N 1
ATOM 951 C CA . ASP A 1 117 ? 16.013 -6.567 -27.185 1.00 36.44 117 ASP A CA 1
ATOM 952 C C . ASP A 1 117 ? 17.307 -6.440 -26.350 1.00 36.44 117 ASP A C 1
ATOM 954 O O . ASP A 1 117 ? 17.850 -5.349 -26.186 1.00 36.44 117 ASP A O 1
ATOM 958 N N . ASN A 1 118 ? 17.826 -7.579 -25.867 1.00 34.31 118 ASN A N 1
ATOM 959 C CA . ASN A 1 118 ? 19.134 -7.792 -25.204 1.00 34.31 118 ASN A CA 1
ATOM 960 C C . ASN A 1 118 ? 19.253 -7.791 -23.666 1.00 34.31 118 ASN A C 1
ATOM 962 O O . ASN A 1 118 ? 20.346 -7.608 -23.130 1.00 34.31 118 ASN A O 1
ATOM 966 N N . SER A 1 119 ? 18.215 -8.158 -22.917 1.00 33.47 119 SER A N 1
ATOM 967 C CA . SER A 1 119 ? 18.422 -8.713 -21.565 1.00 33.47 119 SER A CA 1
ATOM 968 C C . SER A 1 119 ? 17.508 -9.913 -21.355 1.00 33.47 119 SER A C 1
ATOM 970 O O . SER A 1 119 ? 16.423 -9.946 -21.926 1.00 33.47 119 SER A O 1
ATOM 972 N N . VAL A 1 120 ? 17.957 -10.937 -20.614 1.00 37.47 120 VAL A N 1
ATOM 973 C CA . VAL A 1 120 ? 17.174 -12.160 -20.348 1.00 37.47 120 VAL A CA 1
ATOM 974 C C . VAL A 1 120 ? 15.765 -11.747 -19.916 1.00 37.47 120 VAL A C 1
ATOM 976 O O . VAL A 1 120 ? 15.585 -11.195 -18.832 1.00 37.47 120 VAL A O 1
ATOM 979 N N . ARG A 1 121 ? 14.791 -11.947 -20.814 1.00 39.25 121 ARG A N 1
ATOM 980 C CA . ARG A 1 121 ? 13.442 -11.365 -20.788 1.00 39.25 121 ARG A CA 1
ATOM 981 C C . ARG A 1 121 ? 12.623 -12.012 -19.666 1.00 39.25 121 ARG A C 1
ATOM 983 O O . ARG A 1 121 ? 11.742 -12.829 -19.908 1.00 39.25 121 ARG A O 1
ATOM 990 N N . VAL A 1 122 ? 12.929 -11.692 -18.408 1.00 50.31 122 VAL A N 1
ATOM 991 C CA . VAL A 1 122 ? 12.034 -12.002 -17.289 1.00 50.31 122 VAL A CA 1
ATOM 992 C C . VAL A 1 122 ? 10.864 -11.042 -17.426 1.00 50.31 122 VAL A C 1
ATOM 994 O O . VAL A 1 122 ? 11.003 -9.853 -17.143 1.00 50.31 122 VAL A O 1
ATOM 997 N N . SER A 1 123 ? 9.735 -11.549 -17.925 1.00 55.94 123 SER A N 1
ATOM 998 C CA . SER A 1 123 ? 8.552 -10.732 -18.189 1.00 55.94 123 SER A CA 1
ATOM 999 C C . SER A 1 123 ? 8.206 -9.871 -16.962 1.00 55.94 123 SER A C 1
ATOM 1001 O O . SER A 1 123 ? 8.004 -10.427 -15.872 1.00 55.94 123 SER A O 1
ATOM 1003 N N . PRO A 1 124 ? 8.099 -8.534 -17.111 1.00 69.44 124 PRO A N 1
ATOM 1004 C CA . PRO A 1 124 ? 7.590 -7.640 -16.073 1.00 69.44 124 PRO A CA 1
ATOM 1005 C C . PRO A 1 124 ? 6.276 -8.128 -15.454 1.00 69.44 124 PRO A C 1
ATOM 1007 O O . PRO A 1 124 ? 6.036 -7.893 -14.269 1.00 69.44 124 PRO A O 1
ATOM 1010 N N . ALA A 1 125 ? 5.477 -8.878 -16.222 1.00 76.69 125 ALA A N 1
ATOM 1011 C CA . ALA A 1 125 ? 4.228 -9.472 -15.775 1.00 76.69 125 ALA A CA 1
ATOM 1012 C C . ALA A 1 125 ? 4.406 -10.372 -14.544 1.00 76.69 125 ALA A C 1
ATOM 1014 O O . ALA A 1 125 ? 3.575 -10.320 -13.645 1.00 76.69 125 ALA A O 1
ATOM 1015 N N . LEU A 1 126 ? 5.491 -11.151 -14.442 1.00 81.88 126 LEU A N 1
ATOM 1016 C CA . LEU A 1 126 ? 5.719 -12.023 -13.281 1.00 81.88 126 LEU A CA 1
ATOM 1017 C C . LEU A 1 126 ? 5.921 -11.216 -11.995 1.00 81.88 126 LEU A C 1
ATOM 1019 O O . LEU A 1 126 ? 5.317 -11.536 -10.973 1.00 81.88 126 LEU A O 1
ATOM 1023 N N . LYS A 1 127 ? 6.724 -10.147 -12.055 1.00 85.38 127 LYS A N 1
ATOM 1024 C CA . LYS A 1 127 ? 6.950 -9.254 -10.908 1.00 85.38 127 LYS A CA 1
ATOM 1025 C C . LYS A 1 127 ? 5.678 -8.505 -10.529 1.00 85.38 127 LYS A C 1
ATOM 1027 O O . LYS A 1 127 ? 5.344 -8.427 -9.355 1.00 85.38 127 LYS A O 1
ATOM 1032 N N . MET A 1 128 ? 4.934 -8.018 -11.522 1.00 88.44 128 MET A N 1
ATOM 1033 C CA . MET A 1 128 ? 3.635 -7.378 -11.304 1.00 88.44 128 MET A CA 1
ATOM 1034 C C . MET A 1 128 ? 2.633 -8.332 -10.641 1.00 88.44 128 MET A C 1
ATOM 1036 O O . MET A 1 128 ? 1.947 -7.931 -9.706 1.00 88.44 128 MET A O 1
ATOM 1040 N N . CYS A 1 129 ? 2.580 -9.595 -11.078 1.00 89.50 129 CYS A N 1
ATOM 1041 C CA . CYS A 1 129 ? 1.715 -10.610 -10.476 1.00 89.50 129 CYS A CA 1
ATOM 1042 C C . CYS A 1 129 ? 2.115 -10.916 -9.033 1.00 89.50 129 CYS A C 1
ATOM 1044 O O . CYS A 1 129 ? 1.248 -11.029 -8.174 1.00 89.50 129 CYS A O 1
ATOM 1046 N N . ARG A 1 130 ? 3.417 -11.039 -8.750 1.00 91.25 130 ARG A N 1
ATOM 1047 C CA . ARG A 1 130 ? 3.915 -11.277 -7.388 1.00 91.25 130 ARG A CA 1
ATOM 1048 C C . ARG A 1 130 ? 3.602 -10.111 -6.460 1.00 91.25 130 ARG A C 1
ATOM 1050 O O . ARG A 1 130 ? 2.992 -10.349 -5.427 1.00 91.25 130 ARG A O 1
ATOM 1057 N N . ALA A 1 131 ? 3.904 -8.879 -6.873 1.00 93.56 131 ALA A N 1
ATOM 1058 C CA . ALA A 1 131 ? 3.575 -7.677 -6.108 1.00 93.56 131 ALA A CA 1
ATOM 1059 C C . ALA A 1 131 ? 2.066 -7.588 -5.826 1.00 93.56 131 ALA A C 1
ATOM 1061 O O . ALA A 1 131 ? 1.648 -7.363 -4.693 1.00 93.56 131 ALA A O 1
ATOM 1062 N N . TRP A 1 132 ? 1.229 -7.833 -6.840 1.00 95.06 132 TRP A N 1
ATOM 1063 C CA . TRP A 1 132 ? -0.222 -7.849 -6.661 1.00 95.06 132 TRP A CA 1
ATOM 1064 C C . TRP A 1 132 ? -0.677 -8.941 -5.689 1.00 95.06 132 TRP A C 1
ATOM 1066 O O . TRP A 1 132 ? -1.483 -8.681 -4.803 1.00 95.06 132 TRP A O 1
ATOM 1076 N N . ASN A 1 133 ? -0.161 -10.161 -5.824 1.00 94.94 133 ASN A N 1
ATOM 1077 C CA . ASN A 1 133 ? -0.561 -11.275 -4.968 1.00 94.94 133 ASN A CA 1
ATOM 1078 C C . ASN A 1 133 ? -0.092 -11.091 -3.521 1.00 94.94 133 ASN A C 1
ATOM 1080 O O . ASN A 1 133 ? -0.838 -11.425 -2.606 1.00 94.94 133 ASN A O 1
ATOM 1084 N N . GLU A 1 134 ? 1.086 -10.507 -3.311 1.00 95.94 134 GLU A N 1
ATOM 1085 C CA . GLU A 1 134 ? 1.552 -10.110 -1.984 1.00 95.94 134 GLU A CA 1
ATOM 1086 C C . GLU A 1 134 ? 0.649 -9.022 -1.385 1.00 95.94 134 GLU A C 1
ATOM 1088 O O . GLU A 1 134 ? 0.243 -9.123 -0.230 1.00 95.94 134 GLU A O 1
ATOM 1093 N N . MET A 1 135 ? 0.247 -8.020 -2.176 1.00 96.62 135 MET A N 1
ATOM 1094 C CA . MET A 1 135 ? -0.743 -7.024 -1.747 1.00 96.62 135 MET A CA 1
ATOM 1095 C C . MET A 1 135 ? -2.068 -7.672 -1.331 1.00 96.62 135 MET A C 1
ATOM 1097 O O . MET A 1 135 ? -2.595 -7.330 -0.274 1.00 96.62 135 MET A O 1
ATOM 1101 N N . VAL A 1 136 ? -2.579 -8.628 -2.113 1.00 96.88 136 VAL A N 1
ATOM 1102 C CA . VAL A 1 136 ? -3.814 -9.363 -1.795 1.00 96.88 136 VA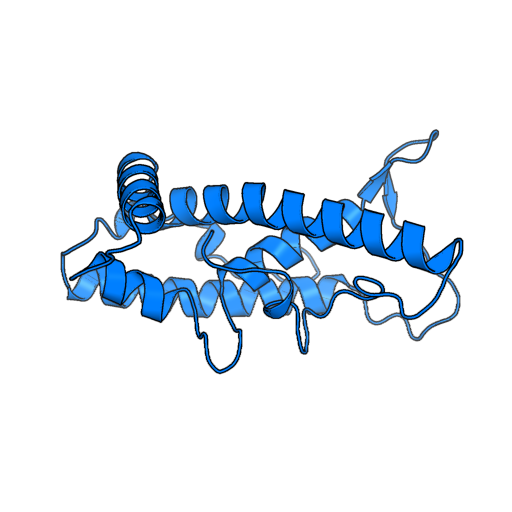L A CA 1
ATOM 1103 C C . VAL A 1 136 ? -3.698 -10.081 -0.449 1.00 96.88 136 VAL A C 1
ATOM 1105 O O . VAL A 1 136 ? -4.629 -10.018 0.353 1.00 96.88 136 VAL A O 1
ATOM 1108 N N . ASP A 1 137 ? -2.561 -10.716 -0.162 1.00 96.88 137 ASP A N 1
ATOM 1109 C CA . ASP A 1 137 ? -2.349 -11.424 1.105 1.00 96.88 137 ASP A CA 1
ATOM 1110 C C . ASP A 1 137 ? -2.397 -10.470 2.306 1.00 96.88 137 ASP A C 1
ATOM 1112 O O . ASP A 1 137 ? -3.101 -10.732 3.286 1.00 96.88 137 ASP A O 1
ATOM 1116 N N . TRP A 1 138 ? -1.755 -9.305 2.193 1.00 97.06 138 TRP A N 1
ATOM 1117 C CA . TRP A 1 138 ? -1.819 -8.268 3.224 1.00 97.06 138 TRP A CA 1
ATOM 1118 C C . TRP A 1 138 ? -3.234 -7.699 3.381 1.00 97.06 138 TRP A C 1
ATOM 1120 O O . TRP A 1 138 ? -3.702 -7.507 4.505 1.00 97.06 138 TRP A O 1
ATOM 1130 N N . VAL A 1 139 ? -3.952 -7.451 2.279 1.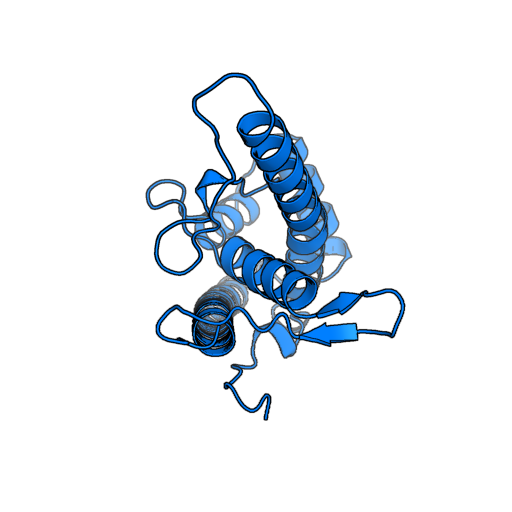00 96.38 139 VAL A N 1
ATOM 1131 C CA . VAL A 1 139 ? -5.339 -6.957 2.322 1.00 96.38 139 VAL A CA 1
ATOM 1132 C C . VAL A 1 139 ? -6.264 -7.970 2.994 1.00 96.38 139 VAL A C 1
ATOM 1134 O O . VAL A 1 139 ? -7.108 -7.576 3.800 1.00 96.38 139 VAL A O 1
ATOM 1137 N N . ILE A 1 140 ? -6.098 -9.267 2.723 1.00 94.94 140 ILE A N 1
ATOM 1138 C CA . ILE A 1 140 ? -6.863 -10.334 3.380 1.00 94.94 140 ILE A CA 1
ATOM 1139 C C . ILE A 1 140 ? -6.629 -10.303 4.895 1.00 94.94 140 ILE A C 1
ATOM 1141 O O . ILE A 1 140 ? -7.583 -10.404 5.673 1.00 94.94 140 ILE A O 1
ATOM 1145 N N . ASP A 1 141 ? -5.387 -10.135 5.338 1.00 95.50 141 ASP A N 1
ATOM 1146 C CA . ASP A 1 141 ? -5.068 -10.085 6.765 1.00 95.50 141 ASP A CA 1
ATOM 1147 C C . ASP A 1 141 ? -5.581 -8.805 7.441 1.00 95.50 141 ASP A C 1
ATOM 1149 O O . ASP A 1 141 ? -6.134 -8.866 8.546 1.00 95.50 141 ASP A O 1
ATOM 1153 N N . ILE A 1 142 ? -5.522 -7.662 6.751 1.00 95.06 142 ILE A N 1
ATOM 1154 C CA . ILE A 1 142 ? -6.168 -6.418 7.189 1.00 95.06 142 ILE A CA 1
ATOM 1155 C C . ILE A 1 142 ? -7.685 -6.612 7.302 1.00 95.06 142 ILE A C 1
ATOM 1157 O O . ILE A 1 142 ? -8.272 -6.238 8.317 1.00 95.06 142 ILE A O 1
ATOM 1161 N N . GLN A 1 143 ? -8.331 -7.242 6.317 1.00 93.31 143 GLN A N 1
ATOM 1162 C CA . GLN A 1 143 ? -9.772 -7.504 6.337 1.00 93.31 143 GLN A CA 1
ATOM 1163 C C . GLN A 1 143 ? -10.170 -8.405 7.514 1.00 93.31 143 GLN A C 1
ATOM 1165 O O . GLN A 1 143 ? -11.168 -8.133 8.190 1.00 93.31 143 GLN A O 1
ATOM 1170 N N . LYS A 1 144 ? -9.401 -9.467 7.794 1.00 93.19 144 LYS A N 1
ATOM 1171 C CA . LYS A 1 144 ? -9.632 -10.342 8.958 1.00 93.19 144 LYS A CA 1
ATOM 1172 C C . LYS A 1 144 ? -9.562 -9.555 10.266 1.00 93.19 144 LYS A C 1
ATOM 1174 O O . LYS A 1 144 ? -10.423 -9.733 11.126 1.00 93.19 144 LYS A O 1
ATOM 1179 N N . TRP A 1 145 ? -8.579 -8.667 10.400 1.00 94.06 145 TRP A N 1
ATOM 1180 C CA . TRP A 1 145 ? -8.446 -7.791 11.565 1.00 94.06 145 TRP A CA 1
ATOM 1181 C C . TRP A 1 145 ? -9.588 -6.765 11.674 1.00 94.06 145 TRP A C 1
ATOM 1183 O O . TRP A 1 145 ? -10.152 -6.564 12.750 1.00 94.06 145 TRP A O 1
ATOM 1193 N N . MET A 1 146 ? -9.998 -6.149 10.564 1.00 92.94 146 MET A N 1
ATOM 1194 C CA . MET A 1 146 ? -11.159 -5.252 10.530 1.00 92.94 146 MET A CA 1
ATOM 1195 C C . MET A 1 146 ? -12.432 -5.965 10.995 1.00 92.94 146 MET A C 1
ATOM 1197 O O . MET A 1 146 ? -13.225 -5.410 11.756 1.00 92.94 146 MET A O 1
ATOM 1201 N N . LYS A 1 147 ? -12.607 -7.223 10.574 1.00 91.19 147 LYS A N 1
ATOM 1202 C CA . LYS A 1 147 ? -13.722 -8.071 10.995 1.00 91.19 147 LYS A CA 1
ATOM 1203 C C . LYS A 1 147 ? -13.664 -8.416 12.486 1.00 91.19 147 LYS A C 1
ATOM 1205 O O . LYS A 1 147 ? -14.714 -8.429 13.120 1.00 91.19 147 LYS A O 1
ATOM 1210 N N . SER A 1 148 ? -12.486 -8.710 13.042 1.00 91.81 148 SER A N 1
ATOM 1211 C CA . SER A 1 148 ? -12.356 -9.102 14.454 1.00 91.81 148 SER A CA 1
ATOM 1212 C C . SER A 1 148 ? -12.516 -7.932 15.423 1.00 91.81 148 SER A C 1
ATOM 1214 O O . SER A 1 148 ? -13.063 -8.112 16.505 1.00 91.81 148 SER A O 1
ATOM 1216 N N . THR A 1 149 ? -12.072 -6.735 15.036 1.00 88.56 149 THR A N 1
ATOM 1217 C CA . THR A 1 149 ? -12.191 -5.527 15.867 1.00 88.56 149 THR A CA 1
ATOM 1218 C C . THR A 1 149 ? -13.583 -4.904 15.831 1.00 88.56 149 THR A C 1
ATOM 1220 O O . THR A 1 149 ? -13.960 -4.205 16.765 1.00 88.56 149 THR A O 1
ATOM 1223 N N . GLY A 1 150 ? -14.343 -5.107 14.748 1.00 83.62 150 GLY A N 1
ATOM 1224 C CA . GLY A 1 150 ? -15.650 -4.470 14.548 1.00 83.62 150 GLY A CA 1
ATOM 1225 C C . GLY A 1 150 ? -15.583 -2.957 14.286 1.00 83.62 150 GLY A C 1
ATOM 1226 O O . GLY A 1 150 ? -16.616 -2.327 14.074 1.00 83.62 150 GLY A O 1
ATOM 1227 N N . SER A 1 151 ? -14.381 -2.373 14.245 1.00 79.44 151 SER A N 1
ATOM 1228 C CA . SER A 1 151 ? -14.142 -0.932 14.067 1.00 79.44 151 SER A CA 1
ATOM 1229 C C . SER A 1 151 ? -14.386 -0.435 12.637 1.00 79.44 151 SER A C 1
ATOM 1231 O O . SER A 1 151 ? -14.454 0.776 12.401 1.00 79.44 151 SER A O 1
ATOM 1233 N N . PHE A 1 152 ? -14.504 -1.358 11.679 1.00 83.62 152 PHE A N 1
ATOM 1234 C CA . PHE A 1 152 ? -14.598 -1.083 10.248 1.00 83.62 152 PHE A CA 1
ATOM 1235 C C . PHE A 1 152 ? -15.677 -1.934 9.580 1.00 83.62 152 PHE A C 1
ATOM 1237 O O . PHE A 1 152 ? -15.893 -3.095 9.933 1.00 83.62 152 PHE A O 1
ATOM 1244 N N . ASN A 1 153 ? -16.312 -1.386 8.541 1.00 82.44 153 ASN A N 1
ATOM 1245 C CA . ASN A 1 153 ? -17.178 -2.174 7.672 1.00 82.44 153 ASN A CA 1
ATOM 1246 C C . ASN A 1 153 ? -16.331 -2.965 6.662 1.00 82.44 153 ASN A C 1
ATOM 1248 O O . ASN A 1 153 ? -16.098 -2.524 5.540 1.00 82.44 153 ASN A O 1
ATOM 1252 N N . TYR A 1 154 ? -15.901 -4.159 7.065 1.00 79.62 154 TYR A N 1
ATOM 1253 C CA . TYR A 1 154 ? -15.057 -5.054 6.263 1.00 79.62 154 TYR A CA 1
ATOM 1254 C C . TYR A 1 154 ? -15.691 -5.525 4.935 1.00 79.62 154 TYR A C 1
ATOM 1256 O O . TYR A 1 154 ? -14.993 -6.106 4.102 1.00 79.62 154 TYR A O 1
ATOM 1264 N N . ARG A 1 155 ? -17.004 -5.318 4.735 1.00 79.62 155 ARG A N 1
ATOM 1265 C CA . ARG A 1 155 ? -17.732 -5.708 3.512 1.00 79.62 155 ARG A CA 1
ATOM 1266 C C . ARG A 1 155 ? -17.626 -4.685 2.384 1.00 79.62 155 ARG A C 1
ATOM 1268 O O . ARG A 1 155 ? -17.989 -5.007 1.261 1.00 79.62 155 ARG A O 1
ATOM 1275 N N . ASN A 1 156 ? -17.141 -3.481 2.675 1.00 79.56 156 ASN A N 1
ATOM 1276 C CA . ASN A 1 156 ? -16.997 -2.418 1.680 1.00 79.56 156 ASN A CA 1
ATOM 1277 C C . ASN A 1 156 ? -15.734 -2.561 0.816 1.00 79.56 156 ASN A C 1
ATOM 1279 O O . ASN A 1 156 ? -15.532 -1.746 -0.080 1.00 79.56 156 ASN A O 1
ATOM 1283 N N . ILE A 1 157 ? -14.891 -3.563 1.089 1.00 87.81 157 ILE A N 1
ATOM 1284 C CA . ILE A 1 157 ? -13.660 -3.800 0.334 1.00 87.81 157 ILE A CA 1
ATOM 1285 C C . ILE A 1 157 ? -14.000 -4.180 -1.109 1.00 87.81 157 ILE A C 1
ATOM 1287 O O . ILE A 1 157 ? -14.794 -5.090 -1.353 1.00 87.81 157 ILE A O 1
ATOM 1291 N N . ASP A 1 158 ? -13.351 -3.511 -2.058 1.00 89.25 158 ASP A N 1
ATOM 1292 C CA . ASP A 1 158 ? -13.373 -3.869 -3.471 1.00 89.25 158 ASP A CA 1
ATOM 1293 C C . ASP A 1 158 ? -12.826 -5.290 -3.652 1.00 89.25 158 ASP A C 1
ATOM 1295 O O . ASP A 1 158 ? -11.672 -5.581 -3.329 1.00 89.25 158 ASP A O 1
ATOM 1299 N N . VAL A 1 159 ? -13.654 -6.177 -4.206 1.00 86.31 159 VAL A N 1
ATOM 1300 C CA . VAL A 1 159 ? -13.321 -7.589 -4.435 1.00 86.31 159 VAL A CA 1
ATOM 1301 C C . VAL A 1 159 ? -12.064 -7.779 -5.285 1.00 86.31 159 VAL A C 1
ATOM 1303 O O . VAL A 1 159 ? -11.399 -8.806 -5.163 1.00 86.31 159 VAL A O 1
ATOM 1306 N N . ASN A 1 160 ? -11.690 -6.793 -6.106 1.00 87.69 160 ASN A N 1
ATOM 1307 C CA . ASN A 1 160 ? -10.455 -6.844 -6.882 1.00 87.69 160 ASN A CA 1
ATOM 1308 C C . ASN A 1 160 ? -9.210 -6.834 -5.987 1.00 87.69 160 ASN A C 1
ATOM 1310 O O . ASN A 1 160 ? -8.239 -7.508 -6.317 1.00 87.69 160 ASN A O 1
ATOM 1314 N N . LEU A 1 161 ? -9.242 -6.153 -4.833 1.00 89.62 161 LEU A N 1
ATOM 1315 C CA . LEU A 1 161 ? -8.140 -6.185 -3.860 1.00 89.62 161 LEU A CA 1
ATOM 1316 C C . LEU A 1 161 ? -8.021 -7.535 -3.133 1.00 89.62 161 LEU A C 1
ATOM 1318 O O . LEU A 1 161 ? -7.067 -7.754 -2.395 1.00 89.62 161 LEU A O 1
ATOM 1322 N N . LEU A 1 162 ? -8.979 -8.441 -3.338 1.00 89.62 162 LEU A N 1
ATOM 1323 C CA . LEU A 1 162 ? -8.993 -9.790 -2.770 1.00 89.62 162 LEU A CA 1
ATOM 1324 C C . LEU A 1 162 ? -8.704 -10.870 -3.824 1.00 89.62 162 LEU A C 1
ATOM 1326 O O . LEU A 1 162 ? -8.565 -12.045 -3.481 1.00 89.62 162 LEU A O 1
ATOM 1330 N N . LYS A 1 163 ? -8.625 -10.500 -5.110 1.00 91.25 163 LYS A N 1
ATOM 1331 C CA . LYS A 1 163 ? -8.411 -11.441 -6.211 1.00 91.25 163 LYS A CA 1
ATOM 1332 C C . LYS A 1 163 ? -6.940 -11.446 -6.614 1.00 91.25 163 LYS A C 1
ATOM 1334 O O . LYS A 1 163 ? -6.419 -10.453 -7.116 1.00 91.25 163 LYS A O 1
ATOM 1339 N N . ARG A 1 164 ? -6.287 -12.597 -6.449 1.00 91.19 164 ARG A N 1
ATOM 1340 C CA . ARG A 1 164 ? -4.951 -12.852 -7.004 1.00 91.19 164 ARG A CA 1
ATOM 1341 C C . ARG A 1 164 ? -4.981 -12.840 -8.536 1.00 91.19 164 ARG A C 1
ATOM 1343 O O . ARG A 1 164 ? -5.980 -13.229 -9.138 1.00 91.19 164 ARG A O 1
ATOM 1350 N N . ILE A 1 165 ? -3.872 -12.448 -9.151 1.00 87.12 165 ILE A N 1
ATOM 1351 C CA . ILE A 1 165 ? -3.681 -12.451 -10.606 1.00 87.12 165 ILE A CA 1
ATOM 1352 C C . ILE A 1 165 ? -2.547 -13.400 -11.007 1.00 87.12 165 ILE A C 1
ATOM 1354 O O . ILE A 1 165 ? -1.648 -13.716 -10.222 1.00 87.12 165 ILE A O 1
ATOM 1358 N N . ASN A 1 166 ? -2.595 -13.860 -12.252 1.00 80.75 166 ASN A N 1
ATOM 1359 C CA . ASN A 1 166 ? -1.547 -14.645 -12.899 1.00 80.75 166 ASN A CA 1
ATOM 1360 C C . ASN A 1 166 ? -1.106 -13.948 -14.196 1.00 80.75 166 ASN A C 1
ATOM 1362 O O . ASN A 1 166 ? -1.734 -12.990 -14.645 1.00 80.75 166 ASN A O 1
ATOM 1366 N N . THR A 1 167 ? -0.033 -14.437 -14.817 1.00 66.81 167 THR A N 1
ATOM 1367 C CA . THR A 1 167 ? 0.533 -13.852 -16.047 1.00 66.81 167 THR A CA 1
ATOM 1368 C C . THR A 1 167 ? -0.401 -13.901 -17.253 1.00 66.81 167 THR A C 1
ATOM 1370 O O . THR A 1 167 ? -0.154 -13.199 -18.225 1.00 66.81 167 THR A O 1
ATOM 1373 N N . PHE A 1 168 ? -1.459 -14.711 -17.201 1.00 57.81 168 PHE A N 1
ATOM 1374 C CA . PHE A 1 168 ? -2.484 -14.806 -18.241 1.00 57.81 168 PHE A CA 1
ATOM 1375 C C . PHE A 1 168 ? -3.717 -13.947 -17.937 1.00 57.81 168 PHE A C 1
ATOM 1377 O O . PHE A 1 168 ? -4.649 -13.918 -18.734 1.00 57.81 168 PHE A O 1
ATOM 1384 N N . ASN A 1 169 ? -3.717 -13.232 -16.807 1.00 48.53 169 ASN A N 1
ATOM 1385 C CA . ASN A 1 169 ? -4.799 -12.357 -16.368 1.00 48.53 169 ASN A CA 1
ATOM 1386 C C . ASN A 1 169 ? -6.185 -13.053 -16.317 1.00 48.53 169 ASN A C 1
ATOM 1388 O O . ASN A 1 169 ? -7.207 -12.401 -16.535 1.00 48.53 169 ASN A O 1
ATOM 1392 N N . LEU A 1 170 ? -6.208 -14.367 -16.034 1.00 43.09 170 LEU A N 1
ATOM 1393 C CA . LEU A 1 170 ? -7.416 -15.183 -15.797 1.00 43.09 170 LEU A CA 1
ATOM 1394 C C . LEU A 1 170 ? -7.821 -15.138 -14.312 1.00 43.09 170 LEU A C 1
ATOM 1396 O O . LEU A 1 170 ? -6.956 -15.511 -13.487 1.00 43.09 170 LEU A O 1
#

Foldseek 3Di:
DLAALLLCDDLNNDPLLCDDDDDPSRVSNVVVRVLLVVLLVVQVLVQLCQLANDVVSVVLVVCVVVVDDDDPSVVLSVLQADPVNSHGLSSLRSSLVSVVPVQQDQDPVHGHGDDDPDDPCPDVLVSNLVSLVVSLVSSVVSLVVCVVVVPGDSVSHNCSSNDRADSVRD

Secondary structure (DSSP, 8-state):
----GGG--GGG--SSS---SSSHHHHHHHHHHHHHHHHHHHHHHHHHHHHH-HHHHHHHHHHHHHS---HHHHHHHHHH-BTTTTB-HHHHHHHHHHHHHHHEEEETTEEEE---TTS----HHHHHHHHHHHHHHHHHHHHHHHHHH-SS-GGGS-GGGG----TT--

Sequence (170 aa):
MLINEEYFKGEIVISNLNSVGNGISSQIASSNLELLLFFIDKYEKRFLVSLLGRDRADEFYKEIEKGELSGKWLDLKNRLVDETLKMSPIANYVYYWYRRCNVSVTTDIGEMETDSDNSVRVSPALKMCRAWNEMVDWVIDIQKWMKSTGSFNYRNIDVNLLKRINTFNL

Radius of gyration: 17.56 Å; chains: 1; bounding box: 44×32×52 Å

pLDDT: mean 82.87, std 17.69, range [33.47, 98.0]